Protein AF-A0AAW4L087-F1 (afdb_monomer_lite)

pLDDT: mean 88.38, std 8.73, range [49.34, 96.44]

InterPro domains:
  IPR014911 Type 4 secretion system, PilS, N-terminal [PF08805] (3-64)
  IPR045584 Pilin-like [SSF54523] (2-64)

Sequence (65 aa):
NGMTFTITESNLPKNACITLASNMAKDKQTTTAINGGTAIAGEITAVAAATSCSSDANTIAWTSY

Foldseek 3Di:
DDDKDKDKDKQDALVRQLVVQQPVQDDQQKWKDKQNDDTHGHGDDSVNSSVRRDRGMMMMMIIGD

Secondary structure (DSSP, 8-state):
----EEEEEEEE-HHHHHHHHHHHTTSSSEEEEETT-PPEES---HHHHHHHS-SS-EEEEEEE-

Radius of gyration: 11.06 Å; chains: 1; bounding box: 18×34×23 Å

Structure (mmCIF, N/CA/C/O backbone):
data_AF-A0AAW4L087-F1
#
_entry.id   AF-A0AAW4L087-F1
#
loop_
_atom_site.group_PDB
_atom_site.id
_atom_site.type_symbol
_atom_site.label_atom_id
_atom_site.label_alt_id
_atom_site.label_comp_id
_atom_site.label_asym_id
_atom_site.label_entity_id
_atom_site.l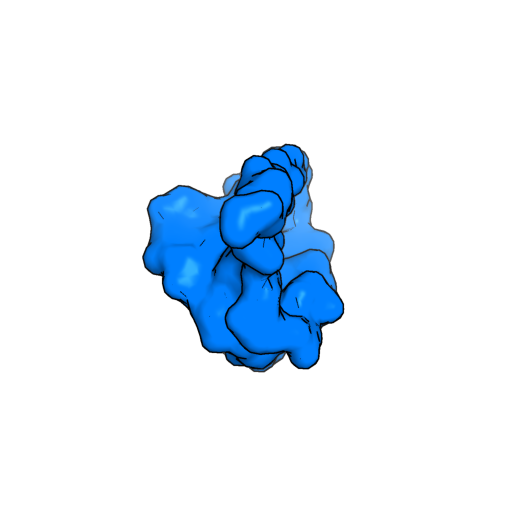abel_seq_id
_atom_site.pdbx_PDB_ins_code
_atom_site.Cartn_x
_atom_site.Cartn_y
_atom_site.Cartn_z
_atom_site.occupancy
_atom_site.B_iso_or_equiv
_atom_site.auth_seq_id
_atom_site.auth_comp_id
_atom_site.auth_asym_id
_atom_site.auth_atom_id
_atom_site.pdbx_PDB_model_num
ATOM 1 N N . ASN A 1 1 ? -7.956 23.747 9.036 1.00 49.34 1 ASN A N 1
ATOM 2 C CA . ASN A 1 1 ? -6.996 24.099 7.967 1.00 49.34 1 ASN A CA 1
ATOM 3 C C . ASN A 1 1 ? -5.676 23.404 8.247 1.00 49.34 1 ASN A C 1
ATOM 5 O O . ASN A 1 1 ? -4.749 24.042 8.728 1.00 49.34 1 ASN A O 1
ATOM 9 N N . GLY A 1 2 ? -5.641 22.085 8.054 1.00 68.62 2 GLY A N 1
ATOM 10 C CA . GLY A 1 2 ? -4.416 21.287 8.138 1.00 68.62 2 GLY A CA 1
ATOM 11 C C . GLY A 1 2 ? -3.792 21.151 6.751 1.00 68.62 2 GLY A C 1
ATOM 12 O O . GLY A 1 2 ? -4.500 21.245 5.749 1.00 68.62 2 G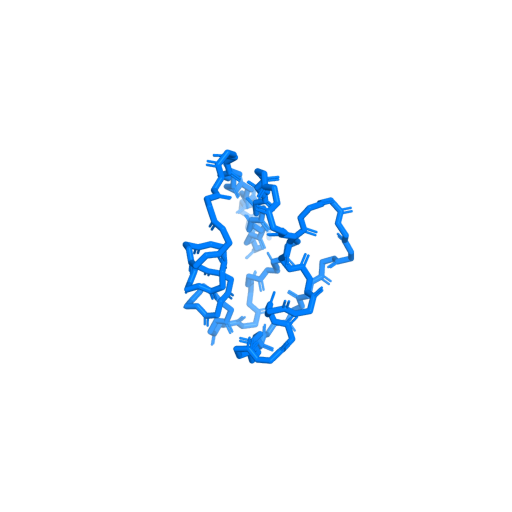LY A O 1
ATOM 13 N N . MET A 1 3 ? -2.471 21.004 6.684 1.00 82.06 3 MET A N 1
ATOM 14 C CA . MET A 1 3 ? -1.771 20.729 5.431 1.00 82.06 3 MET A CA 1
ATOM 15 C C . MET A 1 3 ? -2.018 19.278 5.017 1.00 82.06 3 MET A C 1
ATOM 17 O O . MET A 1 3 ? -1.559 18.364 5.695 1.00 82.06 3 MET A O 1
ATOM 21 N N . THR A 1 4 ? -2.686 19.075 3.883 1.00 88.44 4 THR A N 1
ATOM 22 C CA . THR A 1 4 ? -2.805 17.754 3.263 1.00 88.44 4 THR A CA 1
ATOM 23 C C . THR A 1 4 ? -1.517 17.424 2.518 1.00 88.44 4 THR A C 1
ATOM 25 O O . THR A 1 4 ? -1.064 18.213 1.686 1.00 88.44 4 THR A O 1
ATOM 28 N N . PHE A 1 5 ? -0.934 16.257 2.780 1.00 88.62 5 PHE A N 1
ATOM 29 C CA . PHE A 1 5 ? 0.226 15.767 2.038 1.00 88.62 5 PHE A CA 1
ATOM 30 C C . PHE A 1 5 ? -0.053 14.388 1.456 1.00 88.62 5 PHE A C 1
ATOM 32 O O . PHE A 1 5 ? -0.766 13.583 2.052 1.00 88.62 5 PHE A O 1
ATOM 39 N N . THR A 1 6 ? 0.504 14.131 0.271 1.00 91.88 6 THR A N 1
ATOM 40 C CA . THR A 1 6 ? 0.450 12.820 -0.378 1.00 91.88 6 THR A CA 1
ATOM 41 C C . THR A 1 6 ? 1.861 12.302 -0.597 1.00 91.88 6 THR A C 1
ATOM 43 O O . THR A 1 6 ? 2.680 12.984 -1.210 1.00 91.8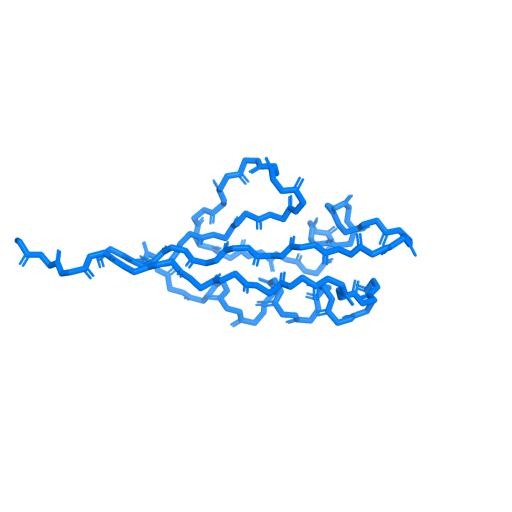8 6 THR A O 1
ATOM 46 N N . ILE A 1 7 ? 2.138 11.105 -0.090 1.00 91.31 7 ILE A N 1
ATOM 47 C CA . ILE A 1 7 ? 3.391 10.383 -0.312 1.00 91.31 7 ILE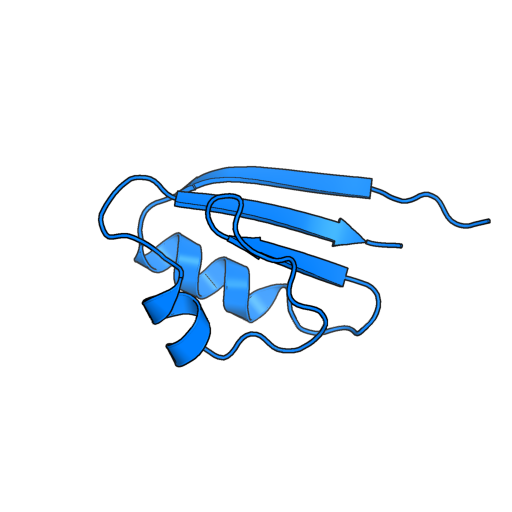 A CA 1
ATOM 48 C C . ILE A 1 7 ? 3.099 9.265 -1.299 1.00 91.31 7 ILE A C 1
ATOM 50 O O . ILE A 1 7 ? 2.224 8.446 -1.035 1.00 91.31 7 ILE A O 1
ATOM 54 N N . THR A 1 8 ? 3.838 9.224 -2.406 1.00 94.06 8 THR A N 1
ATOM 55 C CA . THR A 1 8 ? 3.701 8.176 -3.420 1.00 94.06 8 THR A CA 1
ATOM 56 C C . THR A 1 8 ? 4.991 7.385 -3.527 1.00 94.06 8 THR A C 1
ATOM 58 O O . THR A 1 8 ? 6.045 7.941 -3.833 1.00 94.06 8 THR A O 1
ATOM 61 N N . GLU A 1 9 ? 4.891 6.076 -3.345 1.00 94.00 9 GLU A N 1
ATOM 62 C CA . GLU A 1 9 ? 5.955 5.125 -3.636 1.00 94.00 9 GLU A CA 1
ATOM 63 C C . GLU A 1 9 ? 5.586 4.300 -4.860 1.00 94.00 9 GLU A C 1
ATOM 65 O O . GLU A 1 9 ? 4.448 3.863 -5.009 1.00 94.00 9 GLU A O 1
ATOM 70 N N . SER A 1 10 ? 6.550 4.093 -5.751 1.00 95.62 10 SER A N 1
ATOM 71 C CA . SER A 1 10 ? 6.349 3.393 -7.019 1.00 95.62 10 SER A CA 1
ATOM 72 C C . SER A 1 10 ? 7.377 2.286 -7.194 1.00 95.62 10 SER A C 1
ATOM 74 O O . SER A 1 10 ? 8.397 2.248 -6.506 1.00 95.62 10 SER A O 1
ATOM 76 N N . ASN A 1 11 ? 7.105 1.393 -8.142 1.00 95.38 11 ASN A N 1
ATOM 77 C CA . ASN A 1 11 ? 7.979 0.274 -8.482 1.00 95.38 11 ASN A CA 1
ATOM 78 C C . ASN A 1 11 ? 8.188 -0.718 -7.322 1.00 95.38 11 ASN A C 1
ATOM 80 O O . ASN A 1 11 ? 9.247 -1.330 -7.176 1.00 95.38 11 ASN A O 1
ATOM 84 N N . LEU A 1 12 ? 7.158 -0.879 -6.486 1.00 94.88 12 LEU A N 1
ATOM 85 C CA . LEU A 1 12 ? 7.179 -1.773 -5.337 1.00 94.88 12 LEU A CA 1
ATOM 86 C C . LEU A 1 12 ? 6.918 -3.224 -5.773 1.00 94.88 12 LEU A C 1
ATOM 88 O O . LEU A 1 12 ? 5.903 -3.491 -6.429 1.00 94.88 12 LEU A O 1
ATOM 92 N N . PRO A 1 13 ? 7.757 -4.195 -5.369 1.00 95.50 13 PRO A N 1
ATOM 93 C CA . PRO A 1 13 ? 7.433 -5.605 -5.541 1.00 95.50 13 PRO A CA 1
ATOM 94 C C . PRO A 1 13 ? 6.222 -5.984 -4.677 1.00 95.50 13 PRO A C 1
ATOM 96 O O . PRO A 1 13 ? 5.985 -5.387 -3.623 1.00 95.50 13 PRO A O 1
ATOM 99 N N . LYS A 1 14 ? 5.481 -7.024 -5.078 1.00 93.50 14 LYS A N 1
ATOM 100 C CA . LYS A 1 14 ? 4.222 -7.434 -4.425 1.00 93.50 14 LYS A CA 1
ATOM 101 C C . LYS A 1 14 ? 4.310 -7.540 -2.896 1.00 93.50 14 LYS A C 1
ATOM 103 O O . LYS A 1 14 ? 3.437 -7.040 -2.196 1.00 93.50 14 LYS A O 1
ATOM 108 N N . ASN A 1 15 ? 5.369 -8.156 -2.367 1.00 92.88 15 ASN A N 1
ATOM 109 C CA . ASN A 1 15 ? 5.542 -8.314 -0.918 1.00 92.88 15 ASN A CA 1
ATOM 110 C C . ASN A 1 15 ? 5.727 -6.968 -0.187 1.00 92.88 15 ASN A C 1
ATOM 112 O O . ASN A 1 15 ? 5.138 -6.740 0.872 1.00 92.88 15 ASN A O 1
ATOM 116 N N . ALA A 1 16 ? 6.503 -6.051 -0.775 1.00 94.25 16 ALA A N 1
ATOM 117 C CA . ALA A 1 16 ? 6.677 -4.708 -0.227 1.00 94.25 16 ALA A CA 1
ATOM 118 C C . ALA A 1 16 ? 5.355 -3.934 -0.269 1.00 94.25 16 ALA A C 1
ATOM 120 O O . ALA A 1 16 ? 4.979 -3.327 0.727 1.00 94.25 16 ALA A O 1
ATOM 121 N N . CYS A 1 17 ? 4.601 -4.046 -1.368 1.00 94.25 17 CYS A N 1
ATOM 122 C CA . CYS A 1 17 ? 3.278 -3.440 -1.491 1.00 94.25 17 CYS A CA 1
ATOM 123 C C . CYS A 1 17 ? 2.334 -3.892 -0.362 1.00 94.25 17 CYS A C 1
ATOM 125 O O . CYS A 1 17 ? 1.748 -3.060 0.328 1.00 94.25 17 CYS A O 1
ATOM 127 N N . ILE A 1 18 ? 2.254 -5.201 -0.098 1.00 93.69 18 ILE A N 1
ATOM 128 C CA . ILE A 1 18 ? 1.407 -5.755 0.972 1.00 93.69 18 ILE A CA 1
ATOM 129 C C . ILE A 1 18 ? 1.838 -5.232 2.346 1.00 93.69 18 ILE A C 1
ATOM 131 O O . ILE A 1 18 ? 1.002 -4.817 3.151 1.00 93.69 18 ILE A O 1
ATOM 135 N N . THR A 1 19 ? 3.145 -5.226 2.608 1.00 92.75 19 THR A N 1
ATOM 136 C CA . THR A 1 19 ? 3.713 -4.794 3.892 1.00 92.75 19 THR A CA 1
ATOM 137 C C . THR A 1 19 ? 3.483 -3.305 4.141 1.00 92.75 19 THR A C 1
ATOM 139 O O . THR A 1 19 ? 3.126 -2.911 5.248 1.00 92.75 19 THR A O 1
ATOM 142 N N . LEU A 1 20 ? 3.669 -2.464 3.127 1.00 91.31 20 LEU A N 1
ATOM 143 C CA . LEU A 1 20 ? 3.549 -1.013 3.255 1.00 91.31 20 LEU A CA 1
ATOM 144 C C . LEU A 1 20 ? 2.083 -0.577 3.339 1.00 91.31 20 LEU A C 1
ATOM 146 O O . LEU A 1 20 ? 1.730 0.215 4.212 1.00 91.31 20 LEU A O 1
ATOM 150 N N . ALA A 1 21 ? 1.213 -1.156 2.505 1.00 90.38 21 ALA A N 1
ATOM 151 C CA . ALA A 1 21 ? -0.222 -0.887 2.545 1.00 90.38 21 ALA A CA 1
ATOM 152 C C . ALA A 1 21 ? -0.838 -1.238 3.907 1.00 90.38 21 ALA A C 1
ATOM 154 O O . ALA A 1 21 ? -1.632 -0.467 4.437 1.00 90.38 21 ALA A O 1
ATOM 155 N N . SER A 1 22 ? -0.444 -2.371 4.496 1.00 88.56 22 SER A N 1
ATOM 156 C CA . SER A 1 22 ? -0.968 -2.814 5.795 1.00 88.56 22 SER A CA 1
ATOM 157 C C . SER A 1 22 ? -0.376 -2.063 6.994 1.00 88.56 22 SER A C 1
ATOM 159 O O . SER A 1 22 ? -1.042 -1.917 8.018 1.00 88.56 22 SER A O 1
ATOM 161 N N . ASN A 1 23 ? 0.854 -1.545 6.895 1.00 83.25 23 ASN A N 1
ATOM 162 C CA . ASN A 1 23 ? 1.494 -0.840 8.010 1.00 83.25 23 ASN A CA 1
ATOM 163 C C . ASN A 1 23 ? 1.085 0.626 8.160 1.00 83.25 23 ASN A C 1
ATOM 165 O O . ASN A 1 23 ? 1.050 1.114 9.288 1.00 83.25 23 ASN A O 1
ATOM 169 N N . MET A 1 24 ? 0.810 1.318 7.056 1.00 76.44 24 MET A N 1
ATOM 170 C CA . MET A 1 24 ? 0.477 2.750 7.060 1.00 76.44 24 MET A CA 1
ATOM 171 C C . MET A 1 24 ? -1.003 3.022 7.340 1.00 76.44 24 MET A C 1
ATOM 173 O O . MET A 1 24 ? -1.375 4.102 7.780 1.00 76.44 24 MET A O 1
ATOM 177 N N . ALA A 1 25 ? -1.853 2.022 7.134 1.00 66.75 25 ALA A N 1
ATOM 178 C CA . ALA A 1 25 ? -3.292 2.086 7.323 1.00 66.75 25 ALA A CA 1
ATOM 179 C C . ALA A 1 25 ? -3.717 2.005 8.809 1.00 66.75 25 ALA A C 1
ATOM 181 O O . ALA A 1 25 ? -4.647 1.285 9.151 1.00 66.75 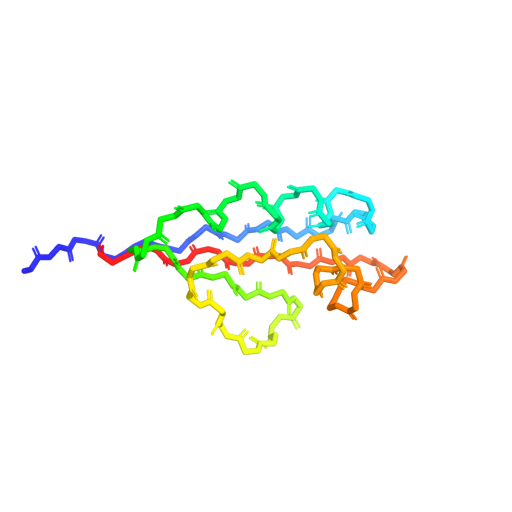25 ALA A O 1
ATOM 182 N N . LYS A 1 26 ? -3.016 2.666 9.738 1.00 66.56 26 LYS A N 1
ATOM 183 C CA . LYS A 1 26 ? -3.250 2.485 11.190 1.00 66.56 26 LYS A CA 1
ATOM 184 C C . LYS A 1 26 ? -4.089 3.580 11.836 1.00 66.56 26 LYS A C 1
ATOM 186 O O . LYS A 1 26 ? -4.636 3.3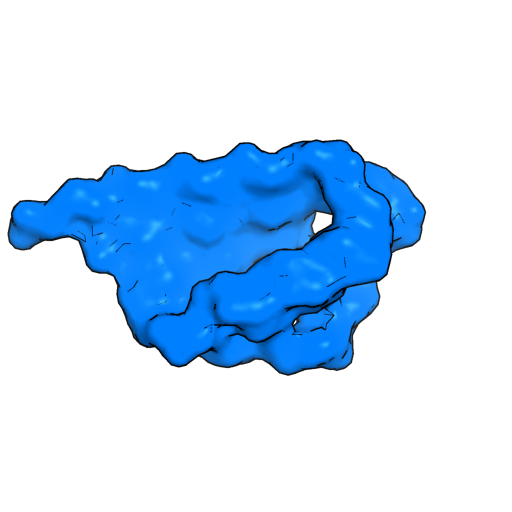63 12.916 1.00 66.56 26 LYS A O 1
ATOM 191 N N . ASP A 1 27 ? -4.221 4.731 11.193 1.00 69.81 27 ASP A N 1
ATOM 192 C CA . ASP A 1 27 ? -4.963 5.873 11.714 1.00 69.81 27 ASP A CA 1
ATOM 193 C C . ASP A 1 27 ? -6.095 6.305 10.763 1.00 69.81 27 ASP A C 1
ATOM 195 O O . ASP A 1 27 ? -6.119 5.960 9.584 1.00 69.81 27 ASP A O 1
ATOM 199 N N . LYS A 1 28 ? -7.082 7.040 11.291 1.00 68.88 28 LYS A N 1
ATOM 200 C CA . LYS A 1 28 ? -8.243 7.515 10.513 1.00 68.88 28 LYS A CA 1
ATOM 201 C C . LYS A 1 28 ? -7.965 8.790 9.704 1.00 68.88 28 LYS A C 1
ATOM 203 O O . LYS A 1 28 ? -8.877 9.269 9.035 1.00 68.88 28 LYS A O 1
ATOM 208 N N . GLN A 1 29 ? -6.767 9.364 9.802 1.00 80.62 29 GLN A N 1
ATOM 209 C CA . GLN A 1 29 ? -6.392 10.605 9.116 1.00 80.62 29 GLN A CA 1
ATOM 210 C C . GLN A 1 29 ? -5.587 10.337 7.841 1.00 80.62 29 GLN A C 1
ATOM 212 O O . GLN A 1 29 ? -5.481 11.226 7.000 1.00 80.62 29 GLN A O 1
ATOM 217 N N . THR A 1 30 ? -5.102 9.106 7.662 1.00 86.38 30 THR A N 1
ATOM 218 C CA . THR A 1 30 ? -4.426 8.640 6.452 1.00 86.38 30 THR A CA 1
ATOM 219 C C . THR A 1 30 ? -5.359 7.797 5.583 1.00 86.38 30 THR A C 1
ATOM 221 O O . THR A 1 30 ? -6.025 6.867 6.042 1.00 86.38 30 THR A O 1
ATOM 224 N N . THR A 1 31 ? -5.377 8.093 4.289 1.00 90.81 31 THR A N 1
ATOM 225 C CA . THR A 1 31 ? -5.998 7.253 3.258 1.00 90.81 31 THR A CA 1
ATOM 226 C C . THR A 1 31 ? -4.924 6.632 2.384 1.00 90.81 31 THR A C 1
ATOM 228 O O . THR A 1 31 ? -3.922 7.276 2.094 1.00 90.81 31 THR A O 1
ATOM 231 N N . THR A 1 32 ? -5.118 5.385 1.967 1.00 92.62 32 THR A N 1
ATOM 232 C CA . THR A 1 32 ? -4.149 4.632 1.163 1.00 92.62 32 THR A CA 1
ATOM 233 C C . THR A 1 32 ? -4.782 4.209 -0.156 1.00 92.62 32 THR A C 1
ATOM 235 O O . THR A 1 32 ? -5.810 3.535 -0.158 1.00 92.62 32 THR A O 1
ATOM 238 N N . ALA A 1 33 ? -4.168 4.556 -1.281 1.00 94.25 33 ALA A N 1
ATOM 239 C CA . ALA A 1 33 ? -4.548 4.094 -2.610 1.00 94.25 33 ALA A CA 1
ATOM 240 C C . ALA A 1 33 ? -3.460 3.169 -3.166 1.00 94.25 33 ALA A C 1
ATOM 242 O O . ALA A 1 33 ? -2.286 3.528 -3.192 1.00 94.25 33 ALA A O 1
ATOM 243 N N . ILE A 1 34 ? -3.850 1.980 -3.625 1.00 94.94 34 ILE A N 1
ATOM 244 C CA . ILE A 1 34 ? -2.942 0.983 -4.208 1.00 94.94 34 ILE A CA 1
ATOM 245 C C . ILE A 1 34 ? -3.203 0.932 -5.713 1.00 94.94 34 ILE A C 1
ATOM 247 O O . ILE A 1 34 ? -4.348 0.785 -6.134 1.00 94.94 34 ILE A O 1
ATOM 251 N N . ASN A 1 35 ? -2.154 1.063 -6.523 1.00 94.56 35 ASN A N 1
ATOM 252 C CA . ASN A 1 35 ? -2.181 1.005 -7.989 1.00 94.56 35 ASN A CA 1
ATOM 253 C C . ASN A 1 35 ? -3.172 1.982 -8.643 1.00 94.56 35 ASN A C 1
ATOM 255 O O . ASN A 1 35 ? -3.788 1.667 -9.657 1.00 94.56 35 ASN A O 1
ATOM 259 N N . GLY A 1 36 ? -3.352 3.166 -8.046 1.00 89.25 36 GLY A N 1
ATOM 260 C CA . GLY A 1 36 ? -4.336 4.151 -8.510 1.00 89.25 36 GLY A CA 1
ATOM 261 C C . GLY A 1 36 ? -5.796 3.741 -8.276 1.00 89.25 36 GLY A C 1
ATOM 262 O O . GLY A 1 36 ? -6.699 4.380 -8.808 1.00 89.25 36 GLY A O 1
ATOM 263 N N . GLY A 1 37 ? -6.032 2.680 -7.499 1.00 88.69 37 GLY A N 1
ATOM 264 C CA . GLY A 1 37 ? -7.357 2.250 -7.075 1.00 88.69 37 GLY A CA 1
ATOM 265 C C . GLY A 1 37 ? -7.989 3.188 -6.045 1.00 88.69 37 GLY A C 1
ATOM 266 O O . GLY A 1 37 ? -7.442 4.227 -5.677 1.00 88.69 37 GLY A O 1
ATOM 267 N N . THR A 1 38 ? -9.167 2.803 -5.561 1.00 88.81 38 THR A N 1
ATOM 268 C CA . THR A 1 38 ? -9.922 3.580 -4.573 1.00 88.81 38 THR A CA 1
ATOM 269 C C . THR A 1 38 ? -9.114 3.792 -3.293 1.00 88.81 38 THR A C 1
ATOM 271 O O . THR A 1 38 ? -8.534 2.849 -2.756 1.00 88.81 38 THR A O 1
ATOM 274 N N . ALA A 1 39 ? -9.104 5.029 -2.790 1.00 89.81 39 ALA A N 1
ATOM 275 C CA . ALA A 1 39 ? -8.475 5.358 -1.519 1.00 89.81 39 ALA A CA 1
ATOM 276 C C . ALA A 1 39 ? -9.239 4.701 -0.358 1.00 89.81 39 ALA A C 1
ATOM 278 O O . ALA A 1 39 ? -10.443 4.904 -0.192 1.00 89.81 39 ALA A O 1
ATOM 279 N N . ILE A 1 40 ? -8.531 3.912 0.443 1.00 88.94 40 ILE A N 1
ATOM 280 C CA . ILE A 1 40 ? -9.057 3.202 1.608 1.00 88.94 40 ILE A CA 1
ATOM 281 C C . ILE A 1 40 ? -8.695 4.007 2.854 1.00 88.94 40 ILE A C 1
ATOM 283 O O . ILE A 1 40 ? -7.526 4.333 3.062 1.00 88.94 40 ILE A O 1
ATOM 287 N N . ALA A 1 41 ? -9.694 4.335 3.672 1.00 87.12 41 ALA A N 1
ATOM 288 C CA . ALA A 1 41 ? -9.505 4.980 4.968 1.00 87.12 41 ALA A CA 1
ATOM 289 C C . ALA A 1 41 ? -9.521 3.933 6.090 1.00 87.12 41 ALA A C 1
ATOM 291 O O . ALA A 1 41 ? -10.417 3.087 6.129 1.00 87.12 41 ALA A O 1
ATOM 292 N N . GLY A 1 42 ? -8.580 4.030 7.030 1.00 81.12 42 GLY A N 1
ATOM 293 C CA . GLY A 1 42 ? -8.435 3.053 8.111 1.00 81.12 42 GLY A CA 1
ATOM 294 C C . GLY A 1 42 ? -7.752 1.760 7.663 1.00 81.12 42 GLY A C 1
ATOM 295 O O . GLY A 1 42 ? -7.092 1.740 6.629 1.00 81.12 42 GLY A O 1
ATOM 296 N N . GLU A 1 43 ? -7.895 0.698 8.462 1.00 84.44 43 GLU A N 1
ATOM 297 C CA . GLU A 1 43 ? -7.096 -0.530 8.350 1.00 84.44 43 GLU A CA 1
ATOM 298 C C . GLU A 1 43 ? -7.194 -1.234 6.992 1.00 84.44 43 GLU A C 1
ATOM 300 O O . GLU A 1 43 ? -8.270 -1.611 6.528 1.00 84.44 43 GLU A O 1
ATOM 305 N N . ILE A 1 44 ? -6.026 -1.498 6.399 1.00 89.00 44 ILE A N 1
ATOM 306 C CA . ILE A 1 44 ? -5.866 -2.405 5.267 1.00 89.00 44 ILE A CA 1
ATOM 307 C C . ILE A 1 44 ? -5.332 -3.729 5.803 1.00 89.00 44 ILE A C 1
ATOM 309 O O . ILE A 1 44 ? -4.164 -3.854 6.171 1.00 89.00 44 ILE A O 1
ATOM 313 N N . THR A 1 45 ? -6.187 -4.748 5.794 1.00 89.00 45 THR A N 1
ATOM 314 C CA . THR A 1 45 ? -5.777 -6.109 6.151 1.00 89.00 45 THR A CA 1
ATOM 315 C C . THR A 1 45 ? -4.789 -6.662 5.121 1.00 89.00 45 THR A C 1
ATOM 317 O O . THR A 1 45 ? -4.831 -6.311 3.939 1.00 89.00 45 THR A O 1
ATOM 320 N N . ALA A 1 46 ? -3.934 -7.602 5.533 1.00 87.69 46 ALA A N 1
ATOM 321 C CA . ALA A 1 46 ? -2.998 -8.257 4.616 1.00 87.69 46 ALA A CA 1
ATOM 322 C C . ALA A 1 46 ? -3.705 -8.938 3.425 1.00 87.69 46 ALA A C 1
ATOM 324 O O . ALA A 1 46 ? -3.178 -8.941 2.316 1.00 87.69 46 ALA A O 1
ATOM 325 N N . VAL A 1 47 ? -4.919 -9.464 3.631 1.00 89.25 47 VAL A N 1
ATOM 326 C CA . VAL A 1 47 ? -5.735 -10.093 2.577 1.00 89.25 47 VAL A CA 1
ATOM 327 C C . VAL A 1 47 ? -6.234 -9.057 1.566 1.00 89.25 47 VAL A C 1
ATOM 329 O O . VAL A 1 47 ? -6.134 -9.277 0.357 1.00 89.25 47 VAL A O 1
ATOM 332 N N . ALA A 1 48 ? -6.725 -7.909 2.043 1.00 89.81 48 ALA A N 1
ATOM 333 C CA . ALA A 1 48 ? -7.146 -6.815 1.172 1.00 89.81 48 ALA A CA 1
ATOM 334 C C . ALA A 1 48 ? -5.956 -6.264 0.371 1.00 89.81 48 ALA A C 1
ATOM 336 O O . ALA A 1 48 ? -6.042 -6.133 -0.848 1.00 89.81 48 ALA A O 1
ATOM 337 N N . ALA A 1 49 ? -4.812 -6.044 1.026 1.00 90.31 49 ALA A N 1
ATOM 338 C CA . ALA A 1 49 ? -3.590 -5.614 0.353 1.00 90.31 49 ALA A CA 1
ATOM 339 C C . ALA A 1 49 ? -3.120 -6.635 -0.696 1.00 90.31 49 ALA A C 1
ATOM 341 O O . ALA A 1 49 ? -2.785 -6.254 -1.811 1.00 90.31 49 ALA A O 1
ATOM 342 N N . ALA A 1 50 ? -3.145 -7.936 -0.389 1.00 92.19 50 ALA A N 1
ATOM 343 C CA . ALA A 1 50 ? -2.743 -8.986 -1.329 1.00 92.19 50 ALA A CA 1
ATOM 344 C C . ALA A 1 50 ? -3.649 -9.084 -2.566 1.00 92.19 50 ALA A C 1
ATOM 346 O O . ALA A 1 50 ? -3.184 -9.528 -3.619 1.00 92.19 50 ALA A O 1
ATOM 347 N N . THR A 1 51 ? -4.912 -8.674 -2.428 1.00 92.38 51 THR A N 1
ATOM 348 C CA . THR A 1 51 ? -5.885 -8.596 -3.526 1.00 92.38 51 THR A CA 1
ATOM 349 C C . THR A 1 51 ? -5.634 -7.367 -4.401 1.00 92.38 51 THR A C 1
ATOM 351 O O . THR A 1 51 ? -5.724 -7.458 -5.622 1.00 92.38 51 THR A O 1
ATOM 354 N N . SER A 1 52 ? -5.280 -6.231 -3.794 1.00 91.69 52 SER A N 1
ATOM 355 C CA . SER A 1 52 ? -5.033 -4.967 -4.503 1.00 91.69 52 SER A CA 1
ATOM 356 C C . SER A 1 52 ? -3.629 -4.860 -5.115 1.00 91.69 52 SER A C 1
ATOM 358 O O . SER A 1 52 ? -3.444 -4.177 -6.123 1.00 91.69 52 SER A O 1
ATOM 360 N N . CYS A 1 53 ? -2.630 -5.518 -4.521 1.00 94.00 53 CYS A N 1
ATOM 361 C CA . CYS A 1 53 ? -1.261 -5.565 -5.027 1.00 94.00 53 CYS A CA 1
ATOM 362 C C . CYS A 1 53 ? -1.127 -6.607 -6.152 1.00 94.00 53 CYS A C 1
ATOM 364 O O . CYS A 1 53 ? -1.391 -7.801 -5.970 1.00 94.00 53 CYS A O 1
ATOM 366 N N . SER A 1 54 ? -0.640 -6.165 -7.306 1.00 94.44 54 SER A N 1
ATOM 367 C CA . SER A 1 54 ? -0.337 -6.996 -8.468 1.00 94.44 54 SER A CA 1
ATOM 368 C C . SER A 1 54 ? 0.991 -7.751 -8.309 1.00 94.44 54 SER A C 1
ATOM 370 O O . SER A 1 54 ? 1.794 -7.459 -7.418 1.00 94.44 54 SER A O 1
ATOM 372 N N . SER A 1 55 ? 1.216 -8.754 -9.164 1.00 93.25 55 SER A N 1
ATOM 373 C CA . SER A 1 55 ? 2.510 -9.444 -9.301 1.00 93.25 55 SER A CA 1
ATOM 374 C C . SER A 1 55 ? 3.585 -8.595 -9.980 1.00 93.25 55 SER A C 1
ATOM 376 O O . SER A 1 55 ? 4.764 -8.912 -9.843 1.00 93.25 55 SER A O 1
ATOM 378 N N . ASP A 1 56 ? 3.177 -7.539 -10.680 1.00 92.62 56 ASP A N 1
ATOM 379 C CA . ASP A 1 56 ? 4.064 -6.602 -11.355 1.00 92.62 56 ASP A CA 1
ATOM 380 C C . ASP A 1 56 ? 4.493 -5.473 -10.400 1.00 92.62 56 ASP A C 1
ATOM 382 O O . ASP A 1 56 ? 4.335 -5.553 -9.177 1.00 92.62 56 ASP A O 1
ATOM 386 N N . ALA A 1 57 ? 5.066 -4.408 -10.959 1.00 93.50 57 ALA A N 1
ATOM 387 C CA . ALA A 1 57 ? 5.390 -3.196 -10.223 1.00 93.50 57 ALA A CA 1
ATOM 388 C C . ALA A 1 57 ? 4.122 -2.546 -9.647 1.00 93.50 57 ALA A C 1
ATOM 390 O O . ALA A 1 57 ? 3.162 -2.278 -10.369 1.00 93.50 57 ALA A O 1
ATOM 391 N N . ASN A 1 58 ? 4.139 -2.261 -8.345 1.00 96.19 58 ASN A N 1
ATOM 392 C CA . ASN A 1 58 ? 3.037 -1.608 -7.649 1.00 96.19 58 ASN A CA 1
ATOM 393 C C . ASN A 1 58 ? 3.366 -0.159 -7.295 1.00 96.19 58 ASN A C 1
ATOM 395 O O . ASN A 1 58 ? 4.530 0.209 -7.114 1.00 96.19 58 ASN A O 1
ATOM 399 N N . THR A 1 59 ? 2.316 0.631 -7.116 1.00 96.44 59 THR A N 1
ATOM 400 C CA . THR A 1 59 ? 2.390 2.004 -6.617 1.00 96.44 59 THR A CA 1
ATOM 401 C C . THR A 1 59 ? 1.454 2.147 -5.427 1.00 96.44 59 THR A C 1
ATOM 403 O O . THR A 1 59 ? 0.326 1.661 -5.475 1.00 96.44 59 THR A O 1
ATOM 406 N N . ILE A 1 60 ? 1.890 2.818 -4.368 1.00 95.06 60 ILE A N 1
ATOM 407 C CA . ILE A 1 60 ? 1.042 3.158 -3.225 1.00 95.06 60 ILE A CA 1
ATOM 408 C C . ILE A 1 60 ? 1.098 4.663 -3.008 1.00 95.06 60 ILE A C 1
ATOM 410 O O . ILE A 1 60 ? 2.174 5.251 -3.039 1.00 95.06 60 ILE A O 1
ATOM 414 N N . ALA A 1 61 ? -0.062 5.274 -2.792 1.00 94.56 61 ALA A N 1
ATOM 415 C CA . ALA A 1 61 ? -0.182 6.663 -2.385 1.00 94.56 61 ALA A CA 1
ATOM 416 C C . ALA A 1 61 ? -0.864 6.754 -1.017 1.00 94.56 61 ALA A C 1
ATOM 418 O O . ALA A 1 61 ? -1.944 6.193 -0.829 1.00 94.56 61 ALA A O 1
ATOM 419 N N . TRP A 1 62 ? -0.253 7.478 -0.084 1.00 92.25 62 TRP A N 1
ATOM 420 C CA . TRP A 1 62 ? -0.826 7.802 1.220 1.00 92.25 62 TRP A CA 1
ATOM 421 C C . TRP A 1 62 ? -1.150 9.278 1.286 1.00 92.25 62 TRP A C 1
ATOM 423 O O . TRP A 1 62 ? -0.241 10.098 1.179 1.00 92.25 62 TRP A O 1
ATOM 433 N N . THR A 1 63 ? -2.415 9.617 1.497 1.00 91.69 63 THR A N 1
ATOM 434 C CA . THR A 1 63 ? -2.855 10.998 1.689 1.00 91.69 63 THR A CA 1
ATOM 435 C C . THR A 1 63 ? -3.276 11.193 3.136 1.00 91.69 63 THR A C 1
ATOM 437 O O . THR A 1 63 ? -4.229 10.552 3.583 1.00 91.69 63 THR A O 1
ATOM 440 N N . SER A 1 64 ? -2.573 12.073 3.848 1.00 88.69 64 SER A N 1
ATOM 441 C CA . SER A 1 64 ? -2.910 12.498 5.210 1.00 88.69 64 SER A CA 1
ATOM 442 C C . SER A 1 64 ? -3.583 13.865 5.174 1.00 88.69 64 SER A C 1
ATOM 444 O O . SER A 1 64 ? -3.124 14.743 4.437 1.00 88.69 64 SER A O 1
ATOM 446 N N . TYR A 1 65 ? -4.635 14.042 5.974 1.00 85.50 65 TYR A N 1
ATOM 447 C CA . TYR A 1 65 ? -5.436 15.274 6.066 1.00 85.50 65 TYR A CA 1
ATOM 448 C C . TYR A 1 65 ? -5.230 16.030 7.380 1.00 85.50 65 TYR A C 1
ATOM 450 O O . TYR A 1 65 ? -4.904 15.372 8.393 1.00 85.50 65 TYR A O 1
#

Organism: Vibrio cholerae (NCBI:txid666)